Protein AF-A0A397C440-F1 (afdb_monomer)

Structure (mmCIF, N/CA/C/O backbone):
data_AF-A0A397C440-F1
#
_entry.id   AF-A0A397C440-F1
#
loop_
_atom_site.group_PDB
_atom_site.id
_atom_site.type_symbol
_atom_site.label_atom_id
_atom_site.label_alt_id
_atom_site.label_comp_id
_atom_site.label_asym_id
_atom_site.label_entity_id
_atom_site.label_seq_id
_atom_site.pdbx_PDB_ins_code
_atom_site.Cartn_x
_atom_site.Cartn_y
_atom_site.Cartn_z
_atom_site.occupancy
_atom_site.B_iso_or_equiv
_atom_site.auth_seq_id
_atom_site.auth_comp_id
_atom_site.auth_asym_id
_atom_site.auth_atom_id
_atom_site.pdbx_PDB_model_num
ATOM 1 N N . GLY A 1 1 ? 38.868 37.256 -51.624 1.00 35.97 1 GLY A N 1
ATOM 2 C CA . GLY A 1 1 ? 39.870 36.495 -50.854 1.00 35.97 1 GLY A CA 1
ATOM 3 C C . GLY A 1 1 ? 39.280 36.249 -49.490 1.00 35.97 1 GLY A C 1
ATOM 4 O O . GLY A 1 1 ? 38.778 37.201 -48.918 1.00 35.97 1 GLY A O 1
ATOM 5 N N . SER A 1 2 ? 39.042 34.985 -49.139 1.00 42.44 2 SER A N 1
ATOM 6 C CA . SER A 1 2 ? 39.911 34.197 -48.235 1.00 42.44 2 SER A CA 1
ATOM 7 C C . SER A 1 2 ? 39.707 34.629 -46.778 1.00 42.44 2 SER A C 1
ATOM 9 O O . SER A 1 2 ? 39.919 35.789 -46.474 1.00 42.44 2 SER A O 1
ATOM 11 N N . GLY A 1 3 ? 39.312 33.792 -45.825 1.00 40.91 3 GLY A N 1
ATOM 12 C CA . GLY A 1 3 ? 39.200 32.335 -45.776 1.00 40.91 3 GLY A CA 1
ATOM 13 C C . GLY A 1 3 ? 39.501 31.872 -44.339 1.00 40.91 3 GLY A C 1
ATOM 14 O O . GLY A 1 3 ? 40.259 32.544 -43.648 1.00 40.91 3 GLY A O 1
ATOM 15 N N . GLY A 1 4 ? 38.940 30.724 -43.937 1.00 40.34 4 GLY A N 1
ATOM 16 C CA . GLY A 1 4 ? 39.361 29.900 -42.786 1.00 40.34 4 GLY A CA 1
ATOM 17 C C . GLY A 1 4 ? 38.771 30.302 -41.424 1.00 40.34 4 GLY A C 1
ATOM 18 O O . GLY A 1 4 ? 38.804 31.467 -41.066 1.00 40.34 4 GLY A O 1
ATOM 19 N N . GLY A 1 5 ? 38.200 29.428 -40.589 1.00 41.69 5 GLY A N 1
ATOM 20 C CA . GLY A 1 5 ? 38.204 27.963 -40.550 1.00 41.69 5 GLY A CA 1
ATOM 21 C C . GLY A 1 5 ? 38.843 27.451 -39.246 1.00 41.69 5 GLY A C 1
ATOM 22 O O . GLY A 1 5 ? 39.974 27.817 -38.957 1.00 41.69 5 GLY A O 1
ATOM 23 N N . GLY A 1 6 ? 38.132 26.571 -38.523 1.00 39.47 6 GLY A N 1
ATOM 24 C CA . GLY A 1 6 ? 38.635 25.717 -37.424 1.00 39.47 6 GLY A CA 1
ATOM 25 C C . GLY A 1 6 ? 38.498 26.332 -36.020 1.00 39.47 6 GLY A C 1
ATOM 26 O O . GLY A 1 6 ? 38.823 27.492 -35.834 1.00 39.47 6 GLY A O 1
ATOM 27 N N . GLY A 1 7 ? 37.999 25.680 -34.966 1.00 43.41 7 GLY A N 1
ATOM 28 C CA . GLY A 1 7 ? 37.759 24.259 -34.698 1.00 43.41 7 GLY A CA 1
ATOM 29 C C . GLY A 1 7 ? 38.639 23.776 -33.530 1.00 43.41 7 GLY A C 1
ATOM 30 O O . GLY A 1 7 ? 39.852 23.879 -33.646 1.00 43.41 7 GLY A O 1
ATOM 31 N N . MET A 1 8 ? 38.010 23.194 -32.487 1.00 45.09 8 MET A N 1
ATOM 32 C CA . MET A 1 8 ? 38.576 22.280 -31.452 1.00 45.09 8 MET A CA 1
ATOM 33 C C . MET A 1 8 ? 39.489 22.926 -30.373 1.00 45.09 8 MET A C 1
ATOM 35 O O . MET A 1 8 ? 40.317 23.759 -30.699 1.00 45.09 8 MET A O 1
ATOM 39 N N . ALA A 1 9 ? 39.460 22.629 -29.063 1.00 54.78 9 ALA A N 1
ATOM 40 C CA . ALA A 1 9 ? 38.820 21.621 -28.201 1.00 54.78 9 ALA A CA 1
ATOM 41 C C . ALA A 1 9 ? 38.858 22.111 -26.721 1.00 54.78 9 ALA A C 1
ATOM 43 O O . ALA A 1 9 ? 39.713 22.939 -26.401 1.00 54.78 9 ALA A O 1
ATOM 44 N N . PRO A 1 10 ? 38.027 21.606 -25.784 1.00 49.94 10 PRO A N 1
ATOM 45 C CA . PRO A 1 10 ? 38.324 21.723 -24.358 1.00 49.94 10 PRO A CA 1
ATOM 46 C C . PRO A 1 10 ? 39.420 20.723 -23.966 1.00 49.94 10 PRO A C 1
ATOM 48 O O . PRO A 1 10 ? 39.335 19.525 -24.235 1.00 49.94 10 PRO A O 1
ATOM 51 N N . SER A 1 11 ? 40.468 21.249 -23.346 1.00 49.53 11 SER A N 1
ATOM 52 C CA . SER A 1 11 ? 41.655 20.541 -22.885 1.00 49.53 11 SER A CA 1
ATOM 53 C C . SER A 1 11 ? 41.312 19.370 -21.956 1.00 49.53 11 SER A C 1
ATOM 55 O O . SER A 1 11 ? 40.754 19.557 -20.877 1.00 49.53 11 SER A O 1
ATOM 57 N N . LEU A 1 12 ? 41.708 18.162 -22.360 1.00 49.88 12 LEU A N 1
ATOM 58 C CA . LEU A 1 12 ? 41.817 16.990 -21.494 1.00 49.88 12 LEU A CA 1
ATOM 59 C C . LEU A 1 12 ? 42.944 17.229 -20.478 1.00 49.88 12 LEU A C 1
ATOM 61 O O . LEU A 1 12 ? 44.120 17.103 -20.808 1.00 49.88 12 LEU A O 1
ATOM 65 N N . ALA A 1 13 ? 42.593 17.571 -19.240 1.00 49.09 13 ALA A N 1
ATOM 66 C CA . ALA A 1 13 ? 43.521 17.530 -18.114 1.00 49.09 13 ALA A CA 1
ATOM 67 C C . ALA A 1 13 ? 43.487 16.122 -17.501 1.00 49.09 13 ALA A C 1
ATOM 69 O O . ALA A 1 13 ? 42.721 15.846 -16.580 1.00 49.09 13 ALA A O 1
ATOM 70 N N . PHE A 1 14 ? 44.299 15.216 -18.048 1.00 44.16 14 PHE A N 1
ATOM 71 C CA . PHE A 1 14 ? 44.557 13.908 -17.455 1.00 44.16 14 PHE A CA 1
ATOM 72 C C . PHE A 1 14 ? 45.853 13.975 -16.637 1.00 44.16 14 PHE A C 1
ATOM 74 O O . PHE A 1 14 ? 46.927 14.187 -17.190 1.00 44.16 14 PHE A O 1
ATOM 81 N N . GLY A 1 15 ? 45.728 13.768 -15.325 1.00 47.34 15 GLY A N 1
ATOM 82 C CA . GLY A 1 15 ? 46.750 13.143 -14.485 1.00 47.34 15 GLY A CA 1
ATOM 83 C C . GLY A 1 15 ? 47.972 13.974 -14.079 1.00 47.34 15 GLY A C 1
ATOM 84 O O . GLY A 1 15 ? 48.976 14.027 -14.782 1.00 47.34 15 GLY A O 1
ATOM 85 N N . SER A 1 16 ? 47.979 14.438 -12.828 1.00 40.91 16 SER A N 1
ATOM 86 C CA . SER A 1 16 ? 49.165 14.266 -11.981 1.00 40.91 16 SER A CA 1
ATOM 87 C C . SER A 1 16 ? 48.773 14.030 -10.526 1.00 40.91 16 SER A C 1
ATOM 89 O O . SER A 1 16 ? 48.096 14.818 -9.876 1.00 40.91 16 SER A O 1
ATOM 91 N N . SER A 1 17 ? 49.201 12.852 -10.100 1.00 58.69 17 SER A N 1
ATOM 92 C CA . SER A 1 17 ? 49.120 12.170 -8.822 1.00 58.69 17 SER A CA 1
ATOM 93 C C . SER A 1 17 ? 49.640 12.948 -7.611 1.00 58.69 17 SER A C 1
ATOM 95 O O . SER A 1 17 ? 50.814 13.308 -7.552 1.00 58.69 17 SER A O 1
ATOM 97 N N . SER A 1 18 ? 48.812 12.993 -6.573 1.00 49.09 18 SER A N 1
ATOM 98 C CA . SER A 1 18 ? 49.188 12.728 -5.179 1.00 49.09 18 SER A CA 1
ATOM 99 C C . SER A 1 18 ? 47.930 12.149 -4.514 1.00 49.09 18 SER A C 1
ATOM 101 O O . SER A 1 18 ? 46.894 12.786 -4.417 1.00 49.09 18 SER A O 1
ATOM 103 N N . GLY A 1 19 ? 47.853 10.837 -4.317 1.00 43.47 19 GLY A N 1
ATOM 104 C CA . GLY A 1 19 ? 48.431 10.220 -3.131 1.00 43.47 19 GLY A CA 1
ATOM 105 C C . GLY A 1 19 ? 47.324 9.932 -2.114 1.00 43.47 19 GLY A C 1
ATOM 106 O O . GLY A 1 19 ? 47.229 10.611 -1.105 1.00 43.47 19 GLY A O 1
ATOM 107 N N . VAL A 1 20 ? 46.479 8.948 -2.443 1.00 50.91 20 VAL A N 1
ATOM 108 C CA . VAL A 1 20 ? 45.722 8.068 -1.530 1.00 50.91 20 VAL A CA 1
ATOM 109 C C . VAL A 1 20 ? 45.165 8.687 -0.237 1.00 50.91 20 VAL A C 1
ATOM 111 O O . VAL A 1 20 ? 45.738 8.532 0.837 1.00 50.91 20 VAL A O 1
ATOM 114 N N . ASN A 1 21 ? 43.955 9.252 -0.296 1.00 43.56 21 ASN A N 1
ATOM 115 C CA . ASN A 1 21 ? 43.110 9.283 0.899 1.00 43.56 21 ASN A CA 1
ATOM 116 C C . ASN A 1 21 ? 42.421 7.917 1.028 1.00 43.56 21 ASN A C 1
ATOM 118 O O . ASN A 1 21 ? 41.297 7.719 0.566 1.00 43.56 21 ASN A O 1
ATOM 122 N N . SER A 1 22 ? 43.146 6.945 1.583 1.00 55.38 22 SER A N 1
ATOM 123 C CA . SER A 1 22 ? 42.606 5.643 1.976 1.00 55.38 22 SER A CA 1
ATOM 124 C C . SER A 1 22 ? 41.695 5.828 3.184 1.00 55.38 22 SER A C 1
ATOM 126 O O . SER A 1 22 ? 42.055 5.490 4.308 1.00 55.38 22 SER A O 1
ATOM 128 N N . GLN A 1 23 ? 40.499 6.363 2.961 1.00 48.06 23 GLN A N 1
ATOM 129 C CA . GLN A 1 23 ? 39.429 6.242 3.935 1.00 48.06 23 GLN A CA 1
ATOM 130 C C . GLN A 1 23 ? 38.811 4.861 3.728 1.00 48.06 23 GLN A C 1
ATOM 132 O O . GLN A 1 23 ? 37.830 4.670 3.012 1.00 48.06 23 GLN A O 1
ATOM 137 N N . ALA A 1 24 ? 39.498 3.864 4.288 1.00 47.41 24 ALA A N 1
ATOM 138 C CA . ALA A 1 24 ? 38.954 2.539 4.471 1.00 47.41 24 ALA A CA 1
ATOM 139 C C . ALA A 1 24 ? 37.671 2.689 5.297 1.00 47.41 24 ALA A C 1
ATOM 141 O O . ALA A 1 24 ? 37.719 2.985 6.489 1.00 47.41 24 ALA A O 1
ATOM 142 N N . ASN A 1 25 ? 36.523 2.492 4.650 1.00 51.91 25 ASN A N 1
ATOM 143 C CA . ASN A 1 25 ? 35.288 2.117 5.325 1.00 51.91 25 ASN A CA 1
ATOM 144 C C . ASN A 1 25 ? 35.487 0.698 5.872 1.00 51.91 25 ASN A C 1
ATOM 146 O O . ASN A 1 25 ? 34.980 -0.281 5.323 1.00 51.91 25 ASN A O 1
ATOM 150 N N . SER A 1 26 ? 36.306 0.584 6.914 1.00 50.28 26 SER A N 1
ATOM 151 C CA . SER A 1 26 ? 36.379 -0.619 7.721 1.00 50.28 26 SER A CA 1
ATOM 152 C C . SER A 1 26 ? 35.079 -0.697 8.506 1.00 50.28 26 SER A C 1
ATOM 154 O O . SER A 1 26 ? 34.637 0.275 9.116 1.00 50.28 26 SER A O 1
ATOM 156 N N . ARG A 1 27 ? 34.435 -1.850 8.345 1.00 60.88 27 ARG A N 1
ATOM 157 C CA . ARG A 1 27 ? 33.157 -2.273 8.918 1.00 60.88 27 ARG A CA 1
ATOM 158 C C . ARG A 1 27 ? 33.037 -1.835 10.384 1.00 60.88 27 ARG A C 1
ATOM 160 O O . ARG A 1 27 ? 34.060 -1.812 11.063 1.00 60.88 27 ARG A O 1
ATOM 167 N N . PRO A 1 28 ? 31.829 -1.555 10.904 1.00 58.16 28 PRO A N 1
ATOM 168 C CA . PRO A 1 28 ? 31.672 -1.627 12.346 1.00 58.16 28 PRO A CA 1
ATOM 169 C C . PRO A 1 28 ? 32.094 -3.042 12.751 1.00 58.16 28 PRO A C 1
ATOM 171 O O . PRO A 1 28 ? 31.575 -4.013 12.192 1.00 58.16 28 PRO A O 1
ATOM 174 N N . ASP A 1 29 ? 33.083 -3.145 13.638 1.00 49.28 29 ASP A N 1
ATOM 175 C CA . ASP A 1 29 ? 33.352 -4.367 14.378 1.00 49.28 29 ASP A CA 1
ATOM 176 C C . ASP A 1 29 ? 32.048 -4.709 15.095 1.00 49.28 29 ASP A C 1
ATOM 178 O O . ASP A 1 29 ? 31.684 -4.136 16.119 1.00 49.28 29 ASP A O 1
ATOM 182 N N . SER A 1 30 ? 31.259 -5.572 14.464 1.00 48.59 30 SER A N 1
ATOM 183 C CA . SER A 1 30 ? 30.217 -6.312 15.136 1.00 48.59 30 SER A CA 1
ATOM 184 C C . SER A 1 30 ? 30.949 -7.267 16.063 1.00 48.59 30 SER A C 1
ATOM 186 O O . SER A 1 30 ? 31.232 -8.403 15.677 1.00 48.59 30 SER A O 1
ATOM 188 N N . ASP A 1 31 ? 31.284 -6.770 17.255 1.00 52.47 31 ASP A N 1
ATOM 189 C CA . ASP A 1 31 ? 31.328 -7.580 18.462 1.00 52.47 31 ASP A CA 1
ATOM 190 C C . ASP A 1 31 ? 29.965 -8.261 18.536 1.00 52.47 31 ASP A C 1
ATOM 192 O O . ASP A 1 31 ? 28.953 -7.706 18.968 1.00 52.47 31 ASP A O 1
ATOM 196 N N . ILE A 1 32 ? 29.918 -9.441 17.927 1.00 54.62 32 ILE A N 1
ATOM 197 C CA . ILE A 1 32 ? 28.819 -10.365 18.064 1.00 54.62 32 ILE A CA 1
ATOM 198 C C . ILE A 1 32 ? 29.023 -10.923 19.467 1.00 54.62 32 ILE A C 1
ATOM 200 O O . ILE A 1 32 ? 29.785 -11.859 19.694 1.00 54.62 32 ILE A O 1
ATOM 204 N N . ASP A 1 33 ? 28.440 -10.231 20.443 1.00 48.28 33 ASP A N 1
ATOM 205 C CA . ASP A 1 33 ? 28.191 -10.840 21.733 1.00 48.28 33 ASP A CA 1
ATOM 206 C C . ASP A 1 33 ? 27.391 -12.110 21.438 1.00 48.28 33 ASP A C 1
ATOM 208 O O . ASP A 1 33 ? 26.274 -12.075 20.911 1.00 48.28 33 ASP A O 1
ATOM 212 N N . ASP A 1 34 ? 28.045 -13.235 21.699 1.00 54.16 34 ASP A N 1
ATOM 213 C CA . ASP A 1 34 ? 27.531 -14.596 21.659 1.00 54.16 34 ASP A CA 1
ATOM 214 C C . ASP A 1 34 ? 26.495 -14.778 22.780 1.00 54.16 34 ASP A C 1
ATOM 216 O O . ASP A 1 34 ? 26.663 -15.543 23.721 1.00 54.16 34 ASP A O 1
ATOM 220 N N . GLU A 1 35 ? 25.414 -14.007 22.713 1.00 51.94 35 GLU A N 1
ATOM 221 C CA . GLU A 1 35 ? 24.231 -14.159 23.544 1.00 51.94 35 GLU A CA 1
ATOM 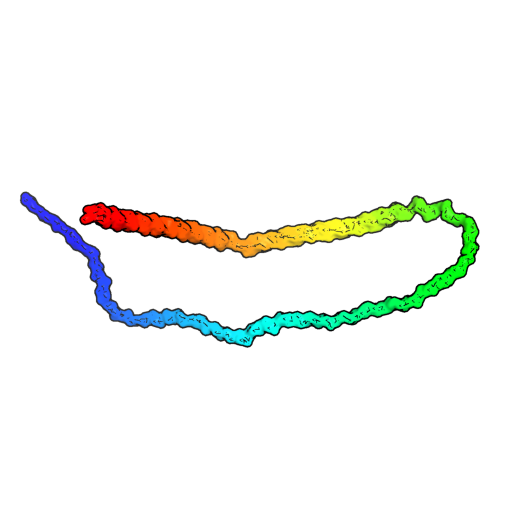222 C C . GLU A 1 35 ? 23.157 -14.766 22.654 1.00 51.94 35 GLU A C 1
ATOM 224 O O . GLU A 1 35 ? 22.274 -14.097 22.113 1.00 51.94 35 GLU A O 1
ATOM 229 N N . THR A 1 36 ? 23.237 -16.084 22.480 1.00 57.53 36 THR A N 1
ATOM 230 C CA . THR A 1 36 ? 22.072 -16.864 22.076 1.00 57.53 36 THR A CA 1
ATOM 231 C C . THR A 1 36 ? 20.907 -16.487 22.997 1.00 57.53 36 THR A C 1
ATOM 233 O O . THR A 1 36 ? 20.995 -16.756 24.198 1.00 57.53 36 THR A O 1
ATOM 236 N N . PRO A 1 37 ? 19.762 -15.967 22.516 1.00 46.38 37 PRO A N 1
ATOM 237 C CA . PRO A 1 37 ? 18.566 -15.981 23.330 1.00 46.38 37 PRO A CA 1
ATOM 238 C C . PRO A 1 37 ? 17.982 -17.398 23.256 1.00 46.38 37 PRO A C 1
ATOM 240 O O . PRO A 1 37 ? 16.881 -17.611 22.755 1.00 46.38 37 PRO A O 1
ATOM 243 N N . SER A 1 38 ? 18.705 -18.390 23.789 1.00 56.09 38 SER A N 1
ATOM 244 C CA . SER A 1 38 ? 18.089 -19.626 24.275 1.00 56.09 38 SER A CA 1
ATOM 245 C C . SER A 1 38 ? 17.337 -19.286 25.559 1.00 56.09 38 SER A C 1
ATOM 247 O O . SER A 1 38 ? 17.735 -19.612 26.673 1.00 56.09 38 SER A O 1
ATOM 249 N N . ARG A 1 39 ? 16.231 -18.567 25.393 1.00 49.88 39 ARG A N 1
ATOM 250 C CA . ARG A 1 39 ? 15.192 -18.405 26.402 1.00 49.88 39 ARG A CA 1
ATOM 251 C C . ARG A 1 39 ? 13.876 -18.844 25.785 1.00 49.88 39 ARG A C 1
ATOM 253 O O . ARG A 1 39 ? 12.977 -18.046 25.552 1.00 49.88 39 ARG A O 1
ATOM 260 N N . THR A 1 40 ? 13.750 -20.150 25.566 1.00 52.09 40 THR A N 1
ATOM 261 C CA . THR A 1 40 ? 12.472 -20.808 25.847 1.00 52.09 40 THR A CA 1
ATOM 262 C C . THR A 1 40 ? 12.101 -20.452 27.286 1.00 52.09 40 THR A C 1
ATOM 264 O O . THR A 1 40 ? 12.862 -20.804 28.193 1.00 52.09 40 THR A O 1
ATOM 267 N N . PRO A 1 41 ? 10.987 -19.748 27.545 1.00 43.56 41 PRO A N 1
ATOM 268 C CA . PRO A 1 41 ? 10.467 -19.688 28.893 1.00 43.56 41 PRO A CA 1
ATOM 269 C C . PRO A 1 41 ? 10.006 -21.108 29.215 1.00 43.56 41 PRO A C 1
ATOM 271 O O . PRO A 1 41 ? 9.057 -21.609 28.612 1.00 43.56 41 PRO A O 1
ATOM 274 N N . ALA A 1 42 ? 10.711 -21.774 30.126 1.00 49.28 42 ALA A N 1
ATOM 275 C CA . ALA A 1 42 ? 10.147 -22.904 30.837 1.00 49.28 42 ALA A CA 1
ATOM 276 C C . ALA A 1 42 ? 8.961 -22.351 31.632 1.00 49.28 42 ALA A C 1
ATOM 278 O O . ALA A 1 42 ? 9.138 -21.766 32.700 1.00 49.28 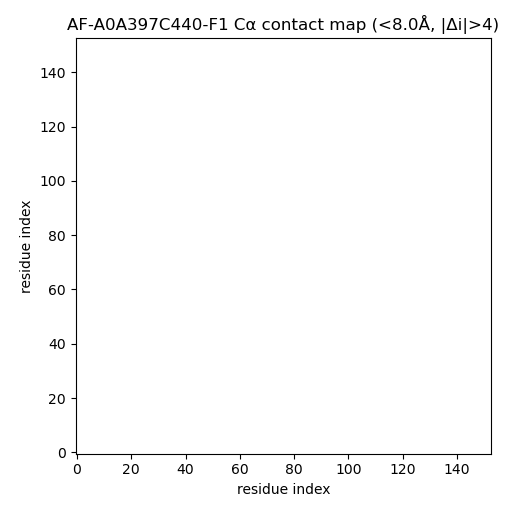42 ALA A O 1
ATOM 279 N N . ILE A 1 43 ? 7.761 -22.448 31.059 1.00 46.97 43 ILE A N 1
ATOM 280 C CA . ILE A 1 43 ? 6.545 -22.340 31.845 1.00 46.97 43 ILE A CA 1
ATOM 281 C C . ILE A 1 43 ? 6.550 -23.549 32.777 1.00 46.97 43 ILE A C 1
ATOM 283 O O . ILE A 1 43 ? 6.514 -24.700 32.356 1.00 46.97 43 ILE A O 1
ATOM 287 N N . SER A 1 44 ? 6.741 -23.263 34.054 1.00 44.62 44 SER A N 1
ATOM 288 C CA . SER A 1 44 ? 6.539 -24.190 35.150 1.00 44.62 44 SER A CA 1
ATOM 289 C C . SER A 1 44 ? 5.112 -24.736 35.080 1.00 44.62 44 SER A C 1
ATOM 291 O O . SER A 1 44 ? 4.158 -23.976 35.246 1.00 44.62 44 SER A O 1
ATOM 293 N N . GLU A 1 45 ? 4.973 -26.035 34.822 1.00 53.00 45 GLU A N 1
ATOM 294 C CA . GLU A 1 45 ? 3.771 -26.793 35.163 1.00 53.00 45 GLU A CA 1
ATOM 295 C C . GLU A 1 45 ? 3.743 -26.932 36.687 1.00 53.00 45 GLU A C 1
ATOM 297 O O . GLU A 1 45 ? 4.429 -27.775 37.259 1.00 53.00 45 GLU A O 1
ATOM 302 N N . ASP A 1 46 ? 2.989 -26.053 37.338 1.00 48.69 46 ASP A N 1
ATOM 303 C CA . ASP A 1 46 ? 2.562 -26.216 38.724 1.00 48.69 46 ASP A CA 1
ATOM 304 C C . ASP A 1 46 ? 1.032 -26.301 38.703 1.00 48.69 46 ASP A C 1
ATOM 306 O O . ASP A 1 46 ? 0.309 -25.330 38.922 1.00 48.69 46 ASP A O 1
ATOM 310 N N . GLU A 1 47 ? 0.541 -27.473 38.291 1.00 56.84 47 GLU A N 1
ATOM 311 C CA . GLU A 1 47 ? -0.855 -27.890 38.447 1.00 56.84 47 GLU A CA 1
ATOM 312 C C . GLU A 1 47 ? -1.077 -28.250 39.922 1.00 56.84 47 GLU A C 1
ATOM 314 O O . GLU A 1 47 ? -1.163 -29.420 40.306 1.00 56.84 47 GLU A O 1
ATOM 319 N N . ASP A 1 48 ? -1.126 -27.222 40.768 1.00 46.03 48 ASP A N 1
ATOM 320 C CA . ASP A 1 48 ? -1.581 -27.362 42.144 1.00 46.03 48 ASP A CA 1
ATOM 321 C C . ASP A 1 48 ? -3.116 -27.316 42.143 1.00 46.03 48 ASP A C 1
ATOM 323 O O . ASP A 1 48 ? -3.768 -26.293 41.901 1.00 46.03 48 ASP A O 1
ATOM 327 N N . ALA A 1 49 ? -3.688 -28.504 42.311 1.00 56.34 49 ALA A N 1
ATOM 328 C CA . ALA A 1 49 ? -5.108 -28.789 42.260 1.00 56.34 49 ALA A CA 1
ATOM 329 C C . ALA A 1 49 ? -5.933 -27.860 43.176 1.00 56.34 49 ALA A C 1
ATOM 331 O O . ALA A 1 49 ? -5.543 -27.600 44.318 1.00 56.34 49 ALA A O 1
ATOM 332 N N . PRO A 1 50 ? -7.145 -27.430 42.768 1.00 57.16 50 PRO A N 1
ATOM 333 C CA . PRO A 1 50 ? -8.026 -26.721 43.684 1.00 57.16 50 PRO A CA 1
ATOM 334 C C . PRO A 1 50 ? -8.419 -27.646 44.851 1.00 57.16 50 PRO A C 1
ATOM 336 O O . PRO A 1 50 ? -8.868 -28.779 44.627 1.00 57.16 50 PRO A O 1
ATOM 339 N N . PRO A 1 51 ? -8.299 -27.198 46.115 1.00 53.03 51 PRO A N 1
ATOM 340 C CA . PRO A 1 51 ? -8.671 -28.019 47.245 1.00 53.03 51 PRO A CA 1
ATOM 341 C C . PRO A 1 51 ? -10.195 -28.071 47.390 1.00 53.03 51 PRO A C 1
ATOM 343 O O . PRO A 1 51 ? -10.911 -27.097 47.175 1.00 53.03 51 PRO A O 1
ATOM 346 N N . SER A 1 52 ? -10.652 -29.201 47.931 1.00 48.62 52 SER A N 1
ATOM 347 C CA . SER A 1 52 ? -11.910 -29.354 48.670 1.00 48.62 52 SER A CA 1
ATOM 348 C C . SER A 1 52 ? -13.185 -29.626 47.862 1.00 48.62 52 SER A C 1
ATOM 350 O O . SER A 1 52 ? -14.016 -28.754 47.631 1.00 48.62 52 SER A O 1
ATOM 352 N N . THR A 1 53 ? -13.463 -30.916 47.655 1.00 47.84 53 THR A N 1
ATOM 353 C CA . THR A 1 53 ? -14.843 -31.427 47.681 1.00 47.84 53 THR A CA 1
ATOM 354 C C . THR A 1 53 ? -15.059 -32.278 48.936 1.00 47.84 53 THR A C 1
ATOM 356 O O . THR A 1 53 ? -15.150 -33.505 48.908 1.00 47.84 53 THR A O 1
ATOM 359 N N . LYS A 1 54 ? -15.156 -31.621 50.101 1.00 52.16 54 LYS A N 1
ATOM 360 C CA . LYS A 1 54 ? -15.760 -32.257 51.280 1.00 52.16 54 LYS A CA 1
ATOM 361 C C . LYS A 1 54 ? -17.241 -32.514 50.986 1.00 52.16 54 LYS A C 1
ATOM 363 O O . LYS A 1 54 ? -18.039 -31.584 50.918 1.00 52.16 54 LYS A O 1
ATOM 368 N N . LYS A 1 55 ? -17.595 -33.794 50.835 1.00 56.75 55 LYS A N 1
ATOM 369 C CA . LYS A 1 55 ? -18.971 -34.304 50.902 1.00 56.75 55 LYS A CA 1
ATOM 370 C C . LYS A 1 55 ? -19.656 -33.771 52.162 1.00 56.75 55 LYS A C 1
ATOM 372 O O . LYS A 1 55 ? -19.305 -34.169 53.269 1.00 56.75 55 LYS A O 1
ATOM 377 N N . LEU A 1 56 ? -20.675 -32.940 51.988 1.00 49.44 56 LEU A N 1
ATOM 378 C CA . LEU A 1 56 ? -21.681 -32.676 53.009 1.00 49.44 56 LEU A CA 1
ATOM 379 C C . LEU A 1 56 ? -23.034 -33.039 52.410 1.00 49.44 56 LEU A C 1
ATOM 381 O O . LEU A 1 56 ? -23.613 -32.290 51.633 1.00 49.44 56 LEU A O 1
ATOM 385 N N . SER A 1 57 ? -23.514 -34.233 52.738 1.00 63.28 57 SER A N 1
ATOM 386 C CA . SER A 1 57 ? -24.890 -34.653 52.485 1.00 63.28 57 SER A CA 1
ATOM 387 C C . SER A 1 57 ? -25.809 -34.033 53.543 1.00 63.28 57 SER A C 1
ATOM 389 O O . SER A 1 57 ? -25.635 -34.347 54.723 1.00 63.28 57 SER A O 1
ATOM 391 N N . PRO A 1 58 ? -26.810 -33.209 53.182 1.00 51.16 58 PRO A N 1
ATOM 392 C CA . PRO A 1 58 ? -27.839 -32.796 54.121 1.00 51.16 58 PRO A CA 1
ATOM 393 C C . PRO A 1 58 ? -28.965 -33.837 54.113 1.00 51.16 58 PRO A C 1
ATOM 395 O O . PRO A 1 58 ? -29.783 -33.885 53.194 1.00 51.16 58 PRO A O 1
ATOM 398 N N . THR A 1 59 ? -29.034 -34.660 55.158 1.00 51.50 59 THR A N 1
ATOM 399 C CA . THR A 1 59 ? -30.240 -35.428 55.487 1.00 51.50 59 THR A CA 1
ATOM 400 C C . THR A 1 59 ? -31.317 -34.441 55.930 1.00 51.50 59 THR A C 1
ATOM 402 O O . THR A 1 59 ? -31.255 -33.914 57.038 1.00 51.50 59 THR A O 1
ATOM 405 N N . LYS A 1 60 ? -32.301 -34.156 55.073 1.00 60.50 60 LYS A N 1
ATOM 406 C CA . LYS A 1 60 ? -33.486 -33.376 55.455 1.00 60.50 60 LYS A CA 1
ATOM 407 C C . LYS A 1 60 ? -34.619 -34.326 55.836 1.00 60.50 60 LYS A C 1
ATOM 409 O O . LYS A 1 60 ? -35.233 -34.951 54.978 1.00 60.50 60 LYS A O 1
ATOM 414 N N . THR A 1 61 ? -34.901 -34.417 57.133 1.00 57.00 61 THR A N 1
ATOM 415 C CA . THR A 1 61 ? -36.182 -34.904 57.657 1.00 57.00 61 THR A CA 1
ATOM 416 C C . THR A 1 61 ? -37.305 -33.973 57.199 1.00 57.00 61 THR A C 1
ATOM 418 O O . THR A 1 61 ? -37.226 -32.757 57.372 1.00 57.00 61 THR A O 1
ATOM 421 N N . LEU A 1 62 ? -38.342 -34.553 56.594 1.00 53.06 62 LEU A N 1
ATOM 422 C CA . LEU A 1 62 ? -39.520 -33.864 56.075 1.00 53.06 62 LEU A CA 1
ATOM 423 C C . LEU A 1 62 ? -40.450 -33.451 57.231 1.00 53.06 62 LEU A C 1
ATOM 425 O O . LEU A 1 62 ? -41.272 -34.245 57.685 1.00 53.06 62 LEU A O 1
ATOM 429 N N . THR A 1 63 ? -40.349 -32.205 57.690 1.00 54.50 63 THR A N 1
ATOM 430 C CA . THR A 1 63 ? -41.377 -31.593 58.545 1.00 54.50 63 THR A CA 1
ATOM 431 C C . THR A 1 63 ? -42.428 -30.949 57.645 1.00 54.50 63 THR A C 1
ATOM 433 O O . THR A 1 63 ? -42.129 -30.019 56.899 1.00 54.50 63 THR A O 1
ATOM 436 N N . LYS A 1 64 ? -43.665 -31.461 57.696 1.00 55.00 64 LYS A N 1
ATOM 437 C CA . LYS A 1 64 ? -44.843 -30.841 57.070 1.00 55.00 64 LYS A CA 1
ATOM 438 C C . LYS A 1 64 ? -44.997 -29.410 57.595 1.00 55.00 64 LYS A C 1
ATOM 440 O O . LYS A 1 64 ? -45.284 -29.236 58.776 1.00 55.00 64 LYS A O 1
ATOM 445 N N . VAL A 1 65 ? -44.856 -28.416 56.718 1.00 45.28 65 VAL A N 1
ATOM 446 C CA . VAL A 1 65 ? -45.335 -27.053 56.972 1.00 45.28 65 VAL A CA 1
ATOM 447 C C . VAL A 1 65 ? -46.612 -26.850 56.172 1.00 45.28 65 VAL A C 1
ATOM 449 O O . VAL A 1 65 ? -46.668 -27.036 54.958 1.00 45.28 65 VAL A O 1
ATOM 452 N N . THR A 1 66 ? -47.652 -26.571 56.939 1.00 41.09 66 THR A N 1
ATOM 453 C CA . THR A 1 66 ? -49.034 -26.312 56.574 1.00 41.09 66 THR A CA 1
ATOM 454 C C . THR A 1 66 ? -49.169 -25.039 55.73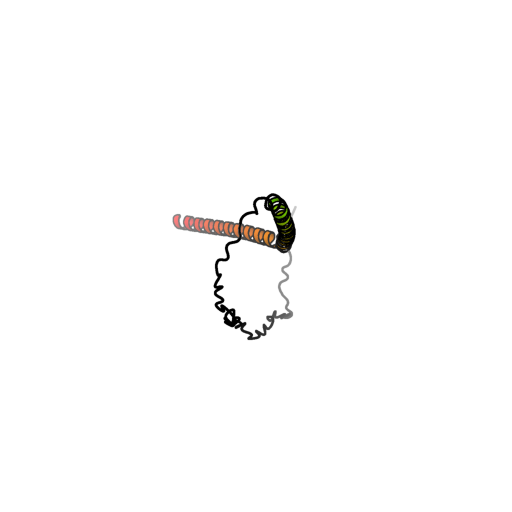5 1.00 41.09 66 THR A C 1
ATOM 456 O O . THR A 1 66 ? -48.308 -24.164 55.755 1.00 41.09 66 THR A O 1
ATOM 459 N N . ALA A 1 67 ? -50.280 -24.973 55.005 1.00 51.09 67 ALA A N 1
ATOM 460 C CA . ALA A 1 67 ? -50.712 -23.909 54.111 1.00 51.09 67 ALA A CA 1
ATOM 461 C C . ALA A 1 67 ? -50.456 -22.472 54.604 1.00 51.09 67 ALA A C 1
ATOM 463 O O . ALA A 1 67 ? -50.822 -22.136 55.727 1.00 51.09 67 ALA A O 1
ATOM 464 N N . ALA A 1 68 ? -49.918 -21.654 53.691 1.00 49.59 68 ALA A N 1
ATOM 465 C CA . ALA A 1 68 ? -50.240 -20.246 53.407 1.00 49.59 68 ALA A CA 1
ATOM 466 C C . ALA A 1 68 ? -48.972 -19.507 52.947 1.00 49.59 68 ALA A C 1
ATOM 468 O O . ALA A 1 68 ? -48.240 -18.956 53.760 1.00 49.59 68 ALA A O 1
ATOM 469 N N . ALA A 1 69 ? -48.701 -19.498 51.641 1.00 49.66 69 ALA A N 1
ATOM 470 C CA . ALA A 1 69 ? -47.746 -18.568 51.034 1.00 49.66 69 ALA A CA 1
ATOM 471 C C . ALA A 1 69 ? -48.001 -18.472 49.523 1.00 49.66 69 ALA A C 1
ATOM 473 O O . ALA A 1 69 ? -47.194 -18.897 48.701 1.00 49.66 69 ALA A O 1
ATOM 474 N N . SER A 1 70 ? -49.154 -17.926 49.152 1.00 51.12 70 SER A N 1
ATOM 475 C CA . SER A 1 70 ? -49.391 -17.434 47.795 1.00 51.12 70 SER A CA 1
ATOM 476 C C . SER A 1 70 ? -49.765 -15.970 47.918 1.00 51.12 70 SER A C 1
ATOM 478 O O . SER A 1 70 ? -50.948 -15.684 48.020 1.00 51.12 70 SER A O 1
ATOM 480 N N . THR A 1 71 ? -48.756 -15.094 47.997 1.00 53.28 71 THR A N 1
ATOM 481 C CA . THR A 1 71 ? -48.875 -13.638 47.731 1.00 53.28 71 THR A CA 1
ATOM 482 C C . THR A 1 71 ? -47.552 -12.856 47.790 1.00 53.28 71 THR A C 1
ATOM 484 O O . THR A 1 71 ? -47.551 -11.689 47.436 1.00 53.28 71 THR A O 1
ATOM 487 N N . ALA A 1 72 ? -46.405 -13.440 48.157 1.00 53.00 72 ALA A N 1
ATOM 488 C CA . ALA A 1 72 ? -45.137 -12.688 48.248 1.00 53.00 72 ALA A CA 1
ATOM 489 C C . ALA A 1 72 ? -44.246 -12.750 46.984 1.00 53.00 72 ALA A C 1
ATOM 491 O O . ALA A 1 72 ? -43.030 -12.655 47.097 1.00 53.00 72 ALA A O 1
ATOM 492 N N . ARG A 1 73 ? -44.814 -12.991 45.794 1.00 52.12 73 ARG A N 1
ATOM 493 C CA . ARG A 1 73 ? -44.037 -13.148 44.543 1.00 52.12 73 ARG A CA 1
ATOM 494 C C . ARG A 1 73 ? -44.270 -12.064 43.489 1.00 52.12 73 ARG A C 1
ATOM 496 O O . ARG A 1 73 ? -43.610 -12.108 42.467 1.00 52.12 73 ARG A O 1
ATOM 503 N N . ASP A 1 74 ? -45.156 -11.110 43.745 1.00 59.41 74 ASP A N 1
ATOM 504 C CA . ASP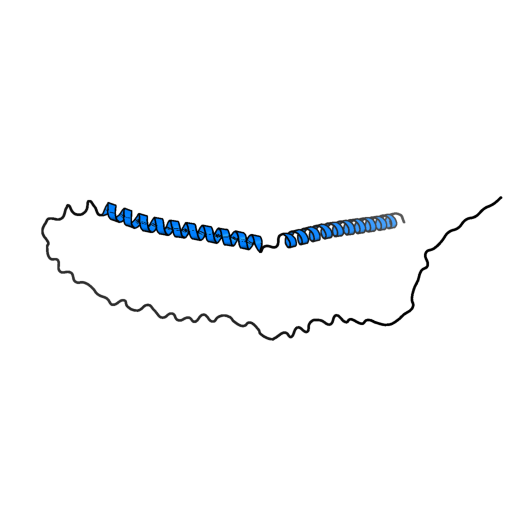 A 1 74 ? -45.638 -10.127 42.758 1.00 59.41 74 ASP A CA 1
ATOM 505 C C . ASP A 1 74 ? -44.814 -8.820 42.725 1.00 59.41 74 ASP A C 1
ATOM 507 O O . ASP A 1 74 ? -45.332 -7.765 42.398 1.00 59.41 74 ASP A O 1
ATOM 511 N N . GLY A 1 75 ? -43.549 -8.861 43.153 1.00 57.69 75 GLY A N 1
ATOM 512 C CA . GLY A 1 75 ? -42.684 -7.671 43.209 1.00 57.69 75 GLY A CA 1
ATOM 513 C C . GLY A 1 75 ? -41.188 -7.976 43.228 1.00 57.69 75 GLY A C 1
ATOM 514 O O . GLY A 1 75 ? -40.404 -7.118 43.594 1.00 57.69 75 GLY A O 1
ATOM 515 N N . LEU A 1 76 ? -40.794 -9.213 42.899 1.00 57.31 76 LEU A N 1
ATOM 516 C CA . LEU A 1 76 ? -39.383 -9.597 42.748 1.00 57.31 76 LEU A CA 1
ATOM 517 C C . LEU A 1 76 ? -38.919 -9.532 41.289 1.00 57.31 76 LEU A C 1
ATOM 519 O O . LEU A 1 76 ? -37.717 -9.575 41.047 1.00 57.31 76 LEU A O 1
ATOM 523 N N . ASP A 1 77 ? -39.858 -9.471 40.342 1.00 61.44 77 ASP A N 1
ATOM 524 C CA . ASP A 1 77 ? -39.552 -9.374 38.914 1.00 61.44 77 ASP A CA 1
ATOM 525 C C . ASP A 1 77 ? -39.002 -7.968 38.586 1.00 61.44 77 ASP A C 1
ATOM 527 O O . ASP A 1 77 ? -38.002 -7.861 37.882 1.00 61.44 77 ASP A O 1
ATOM 531 N N . ASP A 1 78 ? -39.553 -6.918 39.211 1.00 66.00 78 ASP A N 1
ATOM 532 C CA . ASP A 1 78 ? -39.113 -5.523 39.042 1.00 66.00 78 ASP A CA 1
ATOM 533 C C . ASP A 1 78 ? -37.684 -5.274 39.585 1.00 66.00 78 ASP A C 1
ATOM 535 O O . ASP A 1 78 ? -36.865 -4.635 38.927 1.00 66.00 78 ASP A O 1
ATOM 539 N N . ASP A 1 79 ? -37.333 -5.841 40.749 1.00 70.12 79 ASP A N 1
ATOM 540 C CA . ASP A 1 79 ? -35.985 -5.715 41.339 1.00 70.12 79 ASP A CA 1
ATOM 541 C C . ASP A 1 79 ? -34.912 -6.490 40.540 1.00 70.12 79 ASP A C 1
ATOM 543 O O . ASP A 1 79 ? -33.716 -6.190 40.618 1.00 70.12 79 ASP A O 1
ATOM 547 N N . LEU A 1 80 ? -35.321 -7.528 39.796 1.00 75.19 80 LEU A N 1
ATOM 548 C CA . LEU A 1 80 ? -34.430 -8.319 38.945 1.00 75.19 80 LEU A CA 1
ATOM 549 C C . LEU A 1 80 ? -34.065 -7.552 37.668 1.00 75.19 80 LEU A C 1
ATOM 551 O O . LEU A 1 80 ? -32.913 -7.606 37.231 1.00 75.19 80 LEU A O 1
ATOM 555 N N . ASP A 1 81 ? -35.035 -6.833 37.102 1.00 78.38 81 ASP A N 1
ATOM 556 C CA . ASP A 1 81 ? -34.861 -5.994 35.917 1.00 78.38 81 ASP A CA 1
ATOM 557 C C . ASP A 1 81 ? -33.929 -4.808 36.204 1.00 78.38 81 ASP A C 1
ATOM 559 O O . ASP A 1 81 ? -33.038 -4.521 35.403 1.00 78.38 81 ASP A O 1
ATOM 563 N N . ASP A 1 82 ? -34.055 -4.172 37.372 1.00 78.88 82 ASP A N 1
ATOM 564 C CA . ASP A 1 82 ? -33.148 -3.101 37.805 1.00 78.88 82 ASP A CA 1
ATOM 565 C C . ASP A 1 82 ? -31.706 -3.608 37.968 1.00 78.88 82 ASP A C 1
ATOM 567 O O . ASP A 1 82 ? -30.758 -2.994 37.473 1.00 78.88 82 ASP A O 1
ATOM 571 N N . MET A 1 83 ? -31.532 -4.786 38.576 1.00 77.62 83 MET A N 1
ATOM 572 C CA . MET A 1 83 ? -30.209 -5.386 38.765 1.00 77.62 83 MET A CA 1
ATOM 573 C C . MET A 1 83 ? -29.569 -5.812 37.426 1.00 77.62 83 MET A C 1
ATOM 575 O O . MET A 1 83 ? -28.361 -5.663 37.243 1.00 77.62 83 MET A O 1
ATOM 579 N N . MET A 1 84 ? -30.365 -6.289 36.459 1.00 81.00 84 MET A N 1
ATOM 580 C CA . MET A 1 84 ? -29.890 -6.587 35.099 1.00 81.00 84 MET A CA 1
ATOM 581 C C . MET A 1 84 ? -29.573 -5.324 34.286 1.00 81.00 84 MET A C 1
ATOM 583 O O . MET A 1 84 ? -28.640 -5.344 33.479 1.00 81.00 84 MET A O 1
ATOM 587 N N . ASN A 1 85 ? -30.322 -4.236 34.482 1.00 80.38 85 ASN A N 1
ATOM 588 C CA . ASN A 1 85 ? -30.077 -2.958 33.813 1.00 80.38 85 ASN A CA 1
ATOM 589 C C . ASN A 1 85 ? -28.750 -2.329 34.255 1.00 80.38 85 ASN A C 1
ATOM 591 O O . ASN A 1 85 ? -27.981 -1.896 33.396 1.00 80.38 85 ASN A O 1
ATOM 595 N N . ASP A 1 86 ? -28.430 -2.353 35.551 1.00 81.75 86 ASP A N 1
ATOM 596 C CA . ASP A 1 86 ? -27.152 -1.846 36.072 1.00 81.75 86 ASP A CA 1
ATOM 597 C C . ASP A 1 86 ? -25.947 -2.608 35.482 1.00 81.75 86 ASP A C 1
ATOM 599 O O . ASP A 1 86 ? -24.974 -2.004 35.011 1.00 81.75 86 ASP A O 1
ATOM 603 N N . ASP A 1 87 ? -26.030 -3.943 35.430 1.00 85.75 87 ASP A N 1
ATOM 604 C CA . ASP A 1 87 ? -24.998 -4.792 34.826 1.00 85.75 87 ASP A CA 1
ATOM 605 C C . ASP A 1 87 ? -24.846 -4.521 33.318 1.00 85.75 87 ASP A C 1
ATOM 607 O O . ASP A 1 87 ? -23.725 -4.443 32.795 1.00 85.75 87 ASP A O 1
ATOM 611 N N . MET A 1 88 ? -25.963 -4.350 32.604 1.00 87.62 88 MET A N 1
ATOM 612 C CA . MET A 1 88 ? -25.984 -4.006 31.179 1.00 87.62 88 MET A CA 1
ATOM 613 C C . MET A 1 88 ? -25.376 -2.627 30.910 1.00 87.62 88 MET A C 1
ATOM 615 O O . MET A 1 88 ? -24.597 -2.475 29.961 1.00 87.62 88 MET A O 1
ATOM 619 N N . ASP A 1 89 ? -25.669 -1.633 31.741 1.00 91.12 89 ASP A N 1
ATOM 620 C CA . ASP A 1 89 ? -25.113 -0.287 31.626 1.00 91.12 89 ASP A CA 1
ATOM 621 C C . ASP A 1 89 ? -23.600 -0.287 31.855 1.00 91.12 89 ASP A C 1
ATOM 623 O O . ASP A 1 89 ? -22.844 0.339 31.102 1.00 91.12 89 ASP A O 1
ATOM 627 N N . ASP A 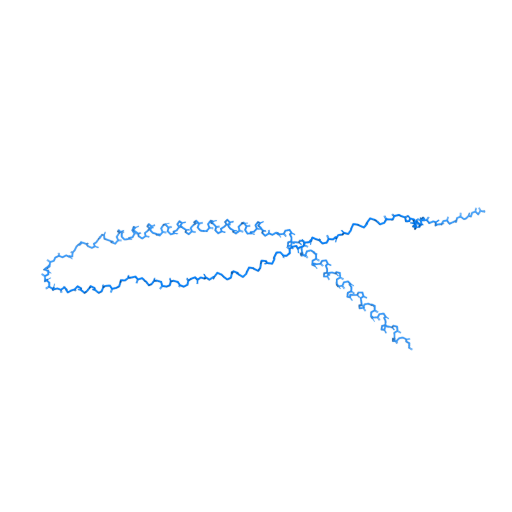1 90 ? -23.118 -1.043 32.838 1.00 9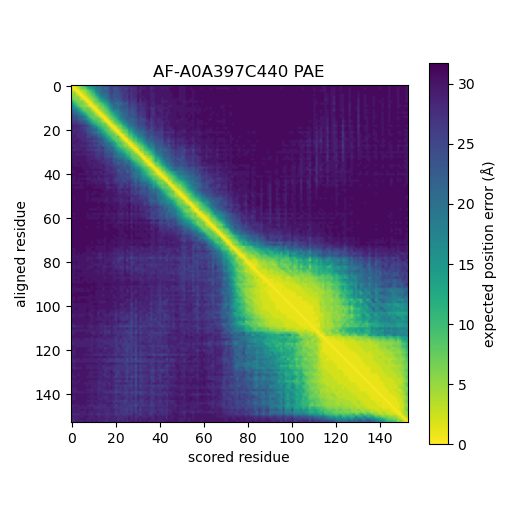2.38 90 ASP A N 1
ATOM 628 C CA . ASP A 1 90 ? -21.690 -1.182 33.103 1.00 92.38 90 ASP A CA 1
ATOM 629 C C . ASP A 1 90 ? -20.953 -1.945 32.001 1.00 92.38 90 ASP A C 1
ATOM 631 O O . ASP A 1 90 ? -19.843 -1.559 31.610 1.00 92.38 90 ASP A O 1
ATOM 635 N N . GLN A 1 91 ? -21.560 -2.991 31.434 1.00 93.38 91 GLN A N 1
ATOM 636 C CA . GLN A 1 91 ? -21.018 -3.636 30.237 1.00 93.38 91 GLN A CA 1
ATOM 637 C C . GLN A 1 91 ? -21.001 -2.685 29.040 1.00 93.38 91 GLN A C 1
ATOM 639 O O . GLN A 1 91 ? -20.004 -2.624 28.316 1.00 93.38 91 GLN A O 1
ATOM 644 N N . THR A 1 92 ? -22.048 -1.885 28.860 1.00 94.12 92 THR A N 1
ATOM 645 C CA . THR A 1 92 ? -22.138 -0.903 27.775 1.00 94.12 92 THR A CA 1
ATOM 646 C C . THR A 1 92 ? -21.049 0.164 27.898 1.00 94.12 92 THR A C 1
ATOM 648 O O . THR A 1 92 ? -20.390 0.490 26.904 1.00 94.12 92 THR A O 1
ATOM 651 N N . LYS A 1 93 ? -20.771 0.653 29.114 1.00 95.12 93 LYS A N 1
ATOM 652 C CA . LYS A 1 93 ? -19.644 1.562 29.389 1.00 95.12 93 LYS A CA 1
ATOM 653 C C . LYS A 1 93 ? -18.304 0.912 29.048 1.00 95.12 93 LYS A C 1
ATOM 655 O O . LYS A 1 93 ? -17.532 1.490 28.285 1.00 95.12 93 LYS A O 1
ATOM 660 N N . LYS A 1 94 ? -18.057 -0.317 29.518 1.00 95.94 94 LYS A N 1
ATOM 661 C CA . LYS A 1 94 ? -16.823 -1.073 29.219 1.00 95.94 94 LYS A CA 1
ATOM 662 C C . LYS A 1 94 ? -16.617 -1.263 27.715 1.00 95.94 94 LYS A C 1
ATOM 664 O O . LYS A 1 94 ? -15.515 -1.057 27.210 1.00 95.94 94 LYS A O 1
ATOM 669 N N . VAL A 1 95 ? -17.676 -1.606 26.979 1.00 97.19 95 VAL A N 1
ATOM 670 C CA . VAL A 1 95 ? -17.634 -1.742 25.514 1.00 97.19 95 VAL A CA 1
ATOM 671 C C . VAL A 1 95 ? -17.337 -0.399 24.843 1.00 97.19 95 VAL A C 1
ATOM 673 O O . VAL A 1 95 ? -16.550 -0.349 23.896 1.00 97.19 95 VAL A O 1
ATOM 676 N N . SER A 1 96 ? -17.940 0.692 25.318 1.00 97.38 96 SER A N 1
ATOM 677 C CA . SER A 1 96 ? -17.684 2.043 24.808 1.00 97.38 96 SER A CA 1
ATOM 678 C C . SER A 1 96 ? -16.225 2.458 25.000 1.00 97.38 96 SER A C 1
ATOM 680 O O . SER A 1 96 ? -15.587 2.937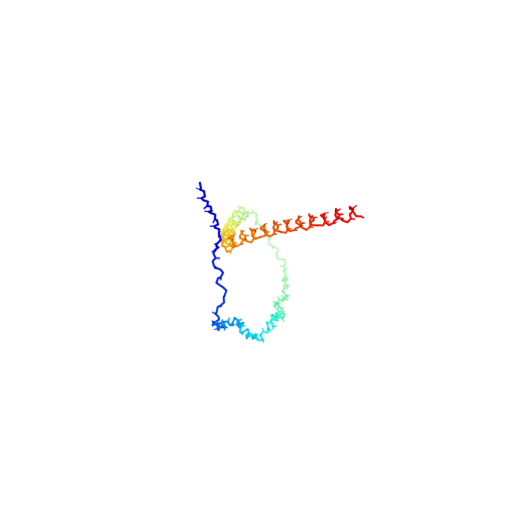 24.059 1.00 97.38 96 SER A O 1
ATOM 682 N N . ASP A 1 97 ? -15.660 2.221 26.181 1.00 97.69 97 ASP A N 1
ATOM 683 C CA . ASP A 1 97 ? -14.271 2.569 26.474 1.00 97.69 97 ASP A CA 1
ATOM 684 C C . ASP A 1 97 ? -13.288 1.707 25.679 1.00 97.69 97 ASP A C 1
ATOM 686 O O . ASP A 1 97 ? -12.373 2.246 25.052 1.00 97.69 97 ASP A O 1
ATOM 690 N N . LEU A 1 98 ? -13.551 0.403 25.554 1.00 98.12 98 LEU A N 1
ATOM 691 C CA . LEU A 1 98 ? -12.755 -0.472 24.696 1.00 98.12 98 LEU A CA 1
ATOM 692 C C . LEU A 1 98 ? -12.780 -0.011 23.230 1.00 98.12 98 LEU A C 1
ATOM 694 O O . LEU A 1 98 ? -11.746 0.004 22.563 1.00 98.12 98 LEU A O 1
ATOM 698 N N . ARG A 1 99 ? -13.936 0.430 22.718 1.00 98.00 99 ARG A N 1
ATOM 699 C CA . ARG A 1 99 ? -14.037 1.002 21.363 1.00 98.00 99 ARG A CA 1
ATOM 700 C C . ARG A 1 99 ? -13.196 2.270 21.208 1.00 98.00 99 ARG A C 1
ATOM 702 O O . ARG A 1 99 ? -12.562 2.449 20.163 1.00 98.00 99 ARG A O 1
ATOM 709 N N . LYS A 1 100 ? -13.162 3.143 22.221 1.00 98.19 100 LYS A N 1
ATOM 710 C CA . LYS A 1 100 ? -12.300 4.339 22.208 1.00 98.19 100 LYS A CA 1
ATOM 711 C C . LYS A 1 100 ? -10.827 3.948 22.181 1.00 98.19 100 LYS A C 1
ATOM 713 O O . LYS A 1 100 ? -10.066 4.533 21.413 1.00 98.19 100 LYS A O 1
ATOM 718 N N . ASP A 1 101 ? -10.426 2.956 22.966 1.00 98.06 101 ASP A N 1
ATOM 719 C CA . ASP A 1 101 ? -9.032 2.520 23.028 1.00 98.06 101 ASP A CA 1
ATOM 720 C C . ASP A 1 101 ? -8.584 1.816 21.744 1.00 98.06 101 ASP A C 1
ATOM 722 O O . ASP A 1 101 ? -7.509 2.125 21.229 1.00 98.06 101 ASP A O 1
ATOM 726 N N . ILE A 1 102 ? -9.443 0.988 21.140 1.00 97.81 102 ILE A N 1
ATOM 727 C CA . ILE A 1 102 ? -9.221 0.434 19.795 1.00 97.81 102 ILE A CA 1
ATOM 728 C C . ILE A 1 102 ? -9.041 1.564 18.774 1.00 97.81 102 ILE A C 1
ATOM 730 O O . ILE A 1 102 ? -8.124 1.514 17.955 1.00 97.81 102 ILE A O 1
ATOM 734 N N . SER A 1 103 ? -9.869 2.610 18.839 1.00 97.25 103 SER A N 1
ATOM 735 C CA . SER A 1 103 ? -9.777 3.748 17.913 1.00 97.25 103 SER A CA 1
ATOM 736 C C . SER A 1 103 ? -8.449 4.501 18.057 1.00 97.25 103 SER A C 1
ATOM 738 O O . SER A 1 103 ? -7.805 4.812 17.054 1.00 97.25 103 SER A O 1
ATOM 740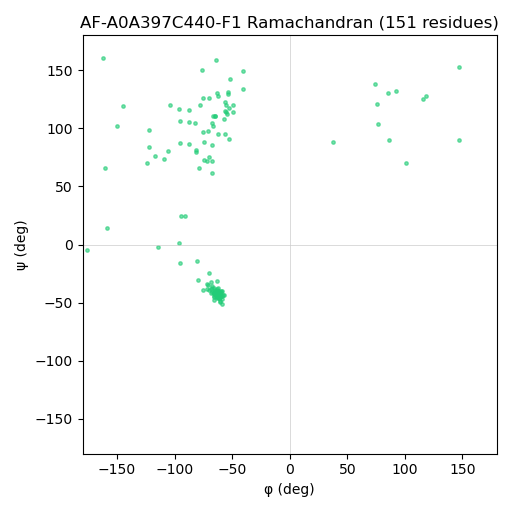 N N . LYS A 1 104 ? -7.990 4.743 19.293 1.00 97.38 104 LYS A N 1
ATOM 741 C CA . LYS A 1 104 ? -6.670 5.347 19.558 1.00 97.38 104 LYS A CA 1
ATOM 742 C C . LYS A 1 104 ? -5.537 4.460 19.043 1.00 97.38 104 LYS A C 1
ATOM 744 O O . LYS A 1 104 ? -4.601 4.954 18.422 1.00 97.38 104 LYS A O 1
ATOM 749 N N . MET A 1 105 ? -5.626 3.152 19.275 1.00 96.44 105 MET A N 1
ATOM 750 C CA . MET A 1 105 ? -4.620 2.196 18.820 1.00 96.44 105 MET A CA 1
ATOM 751 C C . MET A 1 105 ? -4.542 2.150 17.291 1.00 96.44 105 MET A C 1
ATOM 753 O O . MET A 1 105 ? -3.447 2.205 16.740 1.00 96.44 105 MET A O 1
ATOM 757 N N . ALA A 1 106 ? -5.681 2.130 16.596 1.00 94.69 106 ALA A N 1
ATOM 758 C CA . ALA A 1 106 ? -5.737 2.169 15.137 1.00 94.69 106 ALA A CA 1
ATOM 759 C C . ALA A 1 106 ? -5.111 3.454 14.569 1.00 94.69 106 ALA A C 1
ATOM 761 O O . ALA A 1 106 ? -4.350 3.398 13.599 1.00 94.69 106 ALA A O 1
ATOM 762 N N . ALA A 1 107 ? -5.374 4.604 15.200 1.00 90.62 107 ALA A N 1
ATOM 763 C CA . ALA A 1 107 ? -4.744 5.869 14.834 1.00 90.62 107 ALA A CA 1
ATOM 764 C C . ALA A 1 107 ? -3.221 5.827 15.039 1.00 90.62 107 ALA A C 1
ATOM 766 O O . ALA A 1 107 ? -2.473 6.206 14.139 1.00 90.62 107 ALA A O 1
ATOM 767 N N . ASN A 1 108 ? -2.751 5.290 16.170 1.00 90.56 108 ASN A N 1
ATOM 768 C CA . ASN A 1 108 ? -1.322 5.139 16.449 1.00 90.56 108 ASN A CA 1
ATOM 769 C C . ASN A 1 108 ? -0.639 4.191 15.459 1.00 90.56 108 ASN A C 1
ATOM 771 O O . ASN A 1 108 ? 0.406 4.535 14.920 1.00 90.56 108 ASN A O 1
ATOM 775 N N . ILE A 1 109 ? -1.231 3.031 15.162 1.00 88.88 109 ILE A N 1
ATOM 776 C CA . ILE A 1 109 ? -0.711 2.088 14.158 1.00 88.88 109 ILE A CA 1
ATOM 777 C C . ILE A 1 109 ? -0.617 2.768 12.791 1.00 88.88 109 ILE A C 1
ATOM 779 O O . ILE A 1 109 ? 0.404 2.652 12.119 1.00 88.88 109 ILE A O 1
ATOM 783 N N . THR A 1 110 ? -1.645 3.519 12.396 1.00 86.25 110 THR A N 1
ATOM 784 C CA . THR A 1 110 ? -1.654 4.254 11.122 1.00 86.25 110 THR A CA 1
ATOM 785 C C . THR A 1 110 ? -0.597 5.360 11.096 1.00 86.25 110 THR A C 1
ATOM 787 O O . THR A 1 110 ? 0.036 5.569 10.068 1.00 86.25 110 THR A O 1
ATOM 790 N N . SER A 1 111 ? -0.374 6.041 12.223 1.00 81.69 111 SER A N 1
ATOM 791 C CA . SER A 1 111 ? 0.660 7.070 12.362 1.00 81.69 111 SER A CA 1
ATOM 792 C C . SER A 1 111 ? 2.079 6.494 12.391 1.00 81.69 111 SER A C 1
ATOM 794 O O . SER A 1 111 ? 3.005 7.164 11.941 1.00 81.69 111 SER A O 1
ATOM 796 N N . MET A 1 112 ? 2.268 5.298 12.958 1.00 80.56 112 MET A N 1
ATOM 797 C CA . MET A 1 112 ? 3.557 4.598 12.998 1.00 80.56 112 MET A CA 1
ATOM 798 C C . MET A 1 112 ? 3.871 3.893 11.680 1.00 80.56 112 MET A C 1
ATOM 800 O O . MET A 1 112 ? 5.042 3.747 11.325 1.00 80.56 112 MET A O 1
ATOM 804 N N . ALA A 1 113 ? 2.848 3.447 10.943 1.00 84.06 113 ALA A N 1
ATOM 805 C CA . ALA A 1 113 ? 3.026 3.034 9.564 1.00 84.06 113 ALA A CA 1
ATOM 806 C C . ALA A 1 113 ? 3.695 4.194 8.822 1.00 84.06 113 ALA A C 1
ATOM 808 O O . ALA A 1 113 ? 3.282 5.338 8.960 1.00 84.06 113 ALA A O 1
ATOM 809 N N . ASN A 1 114 ? 4.762 3.914 8.073 1.00 85.94 114 ASN A N 1
ATOM 810 C CA . ASN A 1 114 ? 5.515 4.941 7.361 1.00 85.94 114 ASN A CA 1
ATOM 811 C C . ASN A 1 114 ? 5.004 5.031 5.910 1.00 85.94 114 ASN A C 1
ATOM 813 O O . ASN A 1 114 ? 5.544 4.349 5.028 1.00 85.94 114 ASN A O 1
ATOM 817 N N . PRO A 1 115 ? 3.954 5.832 5.627 1.00 84.94 115 PRO A N 1
ATOM 818 C CA . PRO A 1 115 ? 3.388 5.935 4.288 1.00 84.94 115 PRO A CA 1
ATOM 819 C C . PRO A 1 115 ? 4.402 6.499 3.295 1.00 84.94 115 PRO A C 1
ATOM 821 O O . PRO A 1 115 ? 4.404 6.091 2.138 1.00 84.94 115 PRO A O 1
ATOM 824 N N . VAL A 1 116 ? 5.305 7.373 3.750 1.00 86.44 116 VAL A N 1
ATOM 825 C CA . VAL A 1 116 ? 6.350 7.973 2.915 1.00 86.44 116 VAL A CA 1
ATOM 826 C C . VAL A 1 116 ? 7.337 6.908 2.449 1.00 86.44 116 VAL A C 1
ATOM 828 O O . VAL A 1 116 ? 7.686 6.868 1.273 1.00 86.44 116 VAL A O 1
ATOM 831 N N . MET A 1 117 ? 7.762 6.008 3.337 1.00 91.31 117 MET A N 1
ATOM 832 C CA . MET A 1 117 ? 8.647 4.904 2.965 1.00 91.31 117 MET A CA 1
ATOM 833 C C . MET A 1 117 ? 7.952 3.924 2.020 1.00 91.31 117 MET A C 1
ATOM 835 O O . MET A 1 117 ? 8.545 3.543 1.016 1.00 91.31 117 MET A O 1
ATOM 839 N N . LYS A 1 118 ? 6.677 3.588 2.267 1.00 90.69 118 LYS A N 1
ATOM 840 C CA . LYS A 1 118 ? 5.884 2.765 1.340 1.00 90.69 118 LYS A CA 1
ATOM 841 C C . LYS A 1 118 ? 5.785 3.412 -0.045 1.00 90.69 118 LYS A C 1
ATOM 843 O O . LYS A 1 118 ? 6.007 2.738 -1.044 1.00 90.69 118 LYS A O 1
ATOM 848 N N . GLN A 1 119 ? 5.486 4.708 -0.115 1.00 92.50 119 GLN A N 1
ATOM 849 C CA . GLN A 1 119 ? 5.413 5.446 -1.378 1.00 92.50 119 GLN A CA 1
ATOM 850 C C . GLN A 1 119 ? 6.764 5.489 -2.099 1.00 92.50 119 GLN A C 1
ATOM 852 O O . GLN A 1 119 ? 6.818 5.225 -3.296 1.00 92.50 119 GLN A O 1
ATOM 857 N N . ARG A 1 120 ? 7.861 5.763 -1.380 1.00 94.19 120 ARG A N 1
ATOM 858 C CA . ARG A 1 120 ? 9.217 5.764 -1.955 1.00 94.19 120 ARG A CA 1
ATOM 859 C C . ARG A 1 120 ? 9.601 4.397 -2.512 1.00 94.19 120 ARG A C 1
ATOM 861 O O . ARG A 1 120 ? 10.109 4.331 -3.624 1.00 94.19 120 ARG A O 1
ATOM 868 N N . LEU A 1 121 ? 9.319 3.322 -1.775 1.00 95.06 121 LEU A N 1
ATOM 869 C CA . LEU A 1 121 ? 9.577 1.955 -2.232 1.00 95.06 121 LEU A CA 1
ATOM 870 C C . LEU A 1 121 ? 8.753 1.606 -3.476 1.00 95.06 121 LEU A C 1
ATOM 872 O O . LEU A 1 121 ? 9.282 1.004 -4.404 1.00 95.06 121 LEU A O 1
ATOM 876 N N . LEU A 1 122 ? 7.481 2.012 -3.527 1.00 96.12 122 LEU A N 1
ATOM 877 C CA . LEU A 1 122 ? 6.640 1.810 -4.711 1.00 96.12 122 LEU A CA 1
ATOM 878 C C . LEU A 1 122 ? 7.179 2.562 -5.934 1.00 96.12 122 LEU A C 1
ATOM 880 O O . LEU A 1 122 ? 7.253 1.980 -7.010 1.00 96.12 122 LEU A O 1
ATOM 884 N N . ALA A 1 123 ? 7.615 3.812 -5.764 1.00 96.56 123 ALA A N 1
ATOM 885 C CA . ALA A 1 123 ? 8.215 4.587 -6.848 1.00 96.56 123 ALA A CA 1
ATOM 886 C C . ALA A 1 123 ? 9.540 3.973 -7.339 1.00 96.56 123 ALA A C 1
ATOM 888 O O . ALA A 1 123 ? 9.784 3.903 -8.541 1.00 96.56 123 ALA A O 1
ATOM 889 N N . GLN A 1 124 ? 10.382 3.484 -6.420 1.00 97.56 124 GLN A N 1
ATOM 890 C CA . GLN A 1 124 ? 11.616 2.772 -6.774 1.00 97.56 124 GLN A CA 1
ATOM 891 C C . GLN A 1 124 ? 11.328 1.480 -7.541 1.00 97.56 124 GLN A C 1
ATOM 893 O O . GLN A 1 124 ? 11.992 1.204 -8.537 1.00 97.56 124 GLN A O 1
ATOM 898 N N . LYS A 1 125 ? 10.318 0.717 -7.112 1.00 97.62 125 LYS A N 1
ATOM 899 C CA . LYS A 1 125 ? 9.876 -0.491 -7.809 1.00 97.62 125 LYS A CA 1
ATOM 900 C C . LYS A 1 125 ? 9.440 -0.175 -9.243 1.00 97.62 125 LYS A C 1
ATOM 902 O O . LYS A 1 125 ? 9.932 -0.811 -10.165 1.00 97.62 125 LYS A O 1
ATOM 907 N N . GLU A 1 126 ? 8.568 0.814 -9.432 1.00 97.88 126 GLU A N 1
ATOM 908 C CA . GLU A 1 126 ? 8.081 1.187 -10.768 1.00 97.88 126 GLU A CA 1
ATOM 909 C C . GLU A 1 126 ? 9.225 1.671 -11.676 1.00 97.88 126 GLU A C 1
ATOM 911 O O . GLU A 1 126 ? 9.266 1.362 -12.865 1.00 97.88 126 GLU A O 1
ATOM 916 N N . SER A 1 127 ? 10.190 2.403 -11.111 1.00 98.12 127 SER A N 1
ATOM 917 C CA . SER A 1 127 ? 11.384 2.833 -11.841 1.00 98.12 127 SER A CA 1
ATOM 918 C C . SER A 1 127 ? 12.215 1.647 -12.336 1.00 98.12 127 SER A C 1
ATOM 920 O O . SER A 1 127 ? 12.613 1.638 -13.497 1.00 98.12 127 SER A O 1
ATOM 922 N N . LEU A 1 128 ? 12.457 0.651 -11.478 1.00 98.06 128 LEU A N 1
ATOM 923 C CA . LEU A 1 128 ? 13.219 -0.550 -11.834 1.00 98.06 128 LEU A CA 1
ATOM 924 C C . LEU A 1 128 ? 12.478 -1.430 -12.845 1.00 98.06 128 LEU A C 1
ATOM 926 O O . LEU A 1 128 ? 13.101 -1.988 -13.741 1.00 98.06 128 LEU A O 1
ATOM 930 N N . GLU A 1 129 ? 11.154 -1.548 -12.728 1.00 98.19 129 GLU A N 1
ATOM 931 C CA . GLU A 1 129 ? 10.336 -2.290 -13.696 1.00 98.19 129 GLU A CA 1
ATOM 932 C C . GLU A 1 129 ? 10.401 -1.657 -15.092 1.00 98.19 129 GLU A C 1
ATOM 934 O O . GLU A 1 129 ? 10.486 -2.376 -16.087 1.00 98.19 129 GLU A O 1
ATOM 939 N N . ARG A 1 130 ? 10.428 -0.320 -15.172 1.00 97.88 130 ARG A N 1
ATOM 940 C CA . ARG A 1 130 ? 10.618 0.400 -16.437 1.00 97.88 130 ARG A CA 1
ATOM 941 C C . ARG A 1 130 ? 12.006 0.153 -17.027 1.00 97.88 130 ARG A C 1
ATOM 943 O O . ARG A 1 130 ? 12.106 -0.196 -18.195 1.00 97.88 130 ARG A O 1
ATOM 950 N N . GLU A 1 131 ? 13.056 0.269 -16.217 1.00 97.81 131 GLU A N 1
ATOM 951 C CA . GLU A 1 131 ? 14.431 0.021 -16.669 1.00 97.81 131 GLU A CA 1
ATOM 952 C C . GLU A 1 131 ? 14.620 -1.423 -17.158 1.00 97.81 131 GLU A C 1
ATOM 954 O O . GLU A 1 131 ? 15.245 -1.655 -18.190 1.00 97.81 131 GLU A O 1
ATOM 959 N N . LEU A 1 132 ? 14.020 -2.401 -16.470 1.00 98.00 132 LEU A N 1
ATOM 960 C CA . LEU A 1 132 ? 14.036 -3.795 -16.908 1.00 98.00 132 LEU A CA 1
ATOM 961 C C . LEU A 1 132 ? 13.372 -3.965 -18.281 1.00 98.00 132 LEU A C 1
ATOM 963 O O . LEU A 1 132 ? 13.916 -4.673 -19.128 1.00 98.00 132 LEU A O 1
ATOM 967 N N . ALA A 1 133 ? 12.226 -3.319 -18.507 1.00 97.88 133 ALA A N 1
ATOM 968 C CA . ALA A 1 133 ? 11.529 -3.367 -19.790 1.00 97.88 133 ALA A CA 1
ATOM 969 C C . ALA A 1 133 ? 12.358 -2.724 -20.915 1.00 97.88 133 ALA A C 1
ATOM 971 O O . ALA A 1 133 ? 12.460 -3.294 -22.001 1.00 97.88 133 ALA A O 1
ATOM 972 N N . ASP A 1 134 ? 13.003 -1.589 -20.643 1.00 97.88 134 ASP A N 1
ATOM 973 C CA . ASP A 1 134 ? 13.870 -0.906 -21.608 1.00 97.88 134 ASP A CA 1
ATOM 974 C C . ASP A 1 134 ? 15.081 -1.777 -21.984 1.00 97.88 134 ASP A C 1
ATOM 976 O O . ASP A 1 134 ? 15.416 -1.921 -23.162 1.00 97.88 134 ASP A O 1
ATOM 980 N N . VAL A 1 135 ? 15.712 -2.424 -20.996 1.00 98.00 135 VAL A N 1
ATOM 981 C CA . VAL A 1 135 ? 16.831 -3.353 -21.222 1.00 98.00 135 VAL A CA 1
ATOM 982 C C . VAL A 1 135 ? 16.384 -4.585 -22.010 1.00 98.00 135 VAL A C 1
ATOM 984 O O . VAL A 1 135 ? 17.094 -5.019 -22.917 1.00 98.00 135 VAL A O 1
ATOM 987 N N . GLN A 1 136 ? 15.212 -5.144 -21.702 1.00 97.75 136 GLN A N 1
ATOM 988 C CA . GLN A 1 136 ? 14.650 -6.272 -22.449 1.00 97.75 136 GLN A CA 1
ATOM 989 C C . GLN A 1 136 ? 14.394 -5.903 -23.913 1.00 97.75 136 GLN A C 1
ATOM 991 O O . GLN A 1 136 ? 14.802 -6.649 -24.801 1.00 97.75 136 GLN A O 1
ATOM 996 N N . ALA A 1 137 ? 13.802 -4.734 -24.169 1.00 97.50 137 ALA A N 1
ATOM 997 C CA . ALA A 1 137 ? 13.564 -4.244 -25.522 1.00 97.50 137 ALA A CA 1
ATOM 998 C C . ALA A 1 137 ? 14.877 -4.013 -26.289 1.00 97.50 137 ALA A C 1
ATOM 1000 O O . ALA A 1 137 ? 14.992 -4.392 -27.453 1.00 97.50 137 ALA A O 1
ATOM 1001 N N . ALA A 1 138 ? 15.892 -3.441 -25.635 1.00 97.38 138 ALA A N 1
ATOM 1002 C CA . ALA A 1 138 ? 17.208 -3.247 -26.241 1.00 97.38 138 ALA A CA 1
ATOM 1003 C C . ALA A 1 138 ? 17.894 -4.582 -26.579 1.00 97.38 138 ALA A C 1
ATOM 1005 O O . ALA A 1 138 ? 18.523 -4.717 -27.634 1.00 97.38 138 ALA A O 1
ATOM 1006 N N . PHE A 1 139 ? 17.764 -5.580 -25.703 1.00 97.00 139 PHE A N 1
ATOM 1007 C CA . PHE A 1 139 ? 18.309 -6.913 -25.936 1.00 97.00 139 PHE A CA 1
ATOM 1008 C C . PHE A 1 139 ? 17.617 -7.610 -27.111 1.00 97.00 139 PHE A C 1
ATOM 1010 O O . PHE A 1 139 ? 18.296 -8.165 -27.973 1.00 97.00 139 PHE A O 1
ATOM 1017 N N . GLU A 1 140 ? 16.287 -7.545 -27.182 1.00 96.69 140 GLU A N 1
ATOM 1018 C CA . GLU A 1 140 ? 15.518 -8.131 -28.283 1.00 96.69 140 GLU A CA 1
ATOM 1019 C C . GLU A 1 140 ? 15.841 -7.456 -29.619 1.00 96.69 140 GLU A C 1
ATOM 1021 O O . GLU A 1 140 ? 16.143 -8.150 -30.587 1.00 96.69 140 GLU A O 1
ATOM 1026 N N . ALA A 1 141 ? 15.922 -6.122 -29.646 1.00 95.75 141 ALA A N 1
ATOM 1027 C CA . ALA A 1 141 ? 16.343 -5.382 -30.833 1.00 95.75 141 ALA A CA 1
ATOM 1028 C C . ALA A 1 141 ? 17.751 -5.789 -31.304 1.00 95.75 141 ALA A C 1
ATOM 1030 O O . ALA A 1 141 ? 17.988 -5.954 -32.498 1.00 95.75 141 ALA A O 1
ATOM 1031 N N . THR A 1 142 ? 18.682 -6.003 -30.371 1.00 95.81 142 THR A N 1
ATOM 1032 C CA . THR A 1 142 ? 20.039 -6.470 -30.699 1.00 95.81 142 THR A CA 1
ATOM 1033 C C . THR A 1 142 ? 20.024 -7.903 -31.240 1.00 95.81 142 THR A C 1
ATOM 1035 O O . THR A 1 142 ? 20.735 -8.216 -32.194 1.00 95.81 142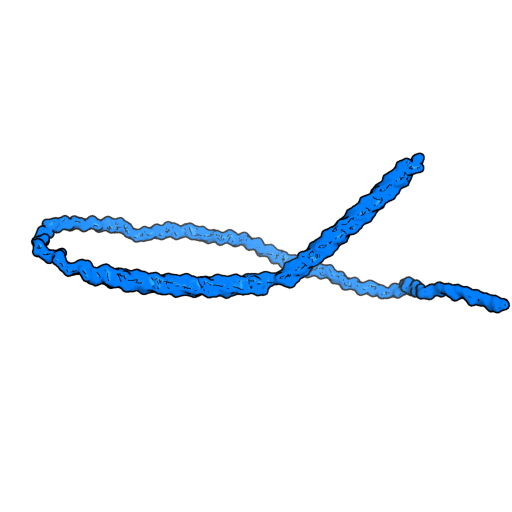 THR A O 1
ATOM 1038 N N . ALA A 1 143 ? 19.212 -8.786 -30.655 1.00 95.25 143 ALA A N 1
ATOM 1039 C CA . ALA A 1 143 ? 19.060 -10.156 -31.134 1.00 95.25 143 ALA A CA 1
ATOM 1040 C C . ALA A 1 143 ? 18.437 -10.205 -32.541 1.00 95.25 143 ALA A C 1
ATOM 1042 O O . ALA A 1 143 ? 18.861 -11.009 -33.372 1.00 95.25 143 ALA A O 1
ATOM 1043 N N . ASP A 1 144 ? 17.464 -9.338 -32.825 1.00 94.62 144 ASP A N 1
ATOM 1044 C CA . ASP A 1 144 ? 16.882 -9.169 -34.157 1.00 94.62 144 ASP A CA 1
ATOM 1045 C C . ASP A 1 144 ? 17.914 -8.715 -35.187 1.00 94.62 144 ASP A C 1
ATOM 1047 O O . ASP A 1 144 ? 17.989 -9.299 -36.270 1.00 94.62 144 ASP A O 1
ATOM 1051 N N . ASP A 1 145 ? 18.739 -7.727 -34.840 1.00 95.25 145 ASP A N 1
ATOM 1052 C CA . ASP A 1 145 ? 19.764 -7.186 -35.734 1.00 95.25 145 ASP A CA 1
ATOM 1053 C C . ASP A 1 145 ? 20.790 -8.267 -36.124 1.00 95.25 145 ASP A C 1
ATOM 1055 O O . ASP A 1 145 ? 21.103 -8.452 -37.302 1.00 95.25 145 ASP A O 1
ATOM 1059 N N . ILE A 1 146 ? 21.229 -9.079 -35.151 1.00 95.00 146 ILE A N 1
ATOM 1060 C CA . ILE A 1 146 ? 22.119 -10.229 -35.388 1.00 95.00 146 ILE A CA 1
ATOM 1061 C C . ILE A 1 146 ? 21.470 -11.253 -36.323 1.00 95.00 146 ILE A C 1
ATOM 1063 O O . ILE A 1 146 ? 22.087 -11.653 -37.310 1.00 95.00 146 ILE A O 1
ATOM 1067 N N . ARG A 1 147 ? 20.217 -11.650 -36.065 1.00 93.94 147 ARG A N 1
ATOM 1068 C CA . ARG A 1 147 ? 19.500 -12.611 -36.923 1.00 93.94 147 ARG A CA 1
ATOM 1069 C C . ARG A 1 147 ? 19.360 -12.109 -38.358 1.00 93.94 147 ARG A C 1
ATOM 1071 O O . ARG A 1 147 ? 19.522 -12.888 -39.298 1.00 93.94 147 ARG A O 1
ATOM 1078 N N . CYS A 1 148 ? 19.079 -10.818 -38.536 1.00 90.81 148 CYS A N 1
ATOM 1079 C CA . CYS A 1 148 ? 19.004 -10.201 -39.858 1.00 90.81 148 CYS A CA 1
ATOM 1080 C C . CYS A 1 148 ? 20.344 -10.320 -40.595 1.00 90.81 148 CYS A C 1
ATOM 1082 O O . CYS A 1 148 ? 20.360 -10.734 -41.756 1.00 90.81 148 CYS A O 1
ATOM 1084 N N . MET A 1 149 ? 21.460 -10.038 -39.915 1.00 89.88 149 MET A N 1
ATOM 1085 C CA . MET A 1 149 ? 22.803 -10.183 -40.486 1.00 89.88 149 MET A CA 1
ATOM 1086 C C . MET A 1 149 ? 23.142 -11.635 -40.852 1.00 89.88 149 MET A C 1
ATOM 1088 O O . MET A 1 149 ? 23.693 -11.874 -41.923 1.00 89.88 149 MET A O 1
ATOM 1092 N N . GLU A 1 150 ? 22.783 -12.608 -40.012 1.00 87.44 150 GLU A N 1
ATOM 1093 C CA . GLU A 1 150 ? 23.038 -14.036 -40.269 1.00 87.44 150 GLU A CA 1
ATOM 1094 C C . GLU A 1 150 ? 22.208 -14.597 -41.434 1.00 87.44 150 GLU A C 1
ATOM 1096 O O . GLU A 1 150 ? 22.668 -15.481 -42.150 1.00 87.44 150 GLU A O 1
ATOM 1101 N N . SER A 1 151 ? 20.995 -14.081 -41.649 1.00 80.25 151 SER A N 1
ATOM 1102 C CA . SER A 1 151 ? 20.103 -14.526 -42.732 1.00 80.25 151 SER A CA 1
ATOM 1103 C C . SER A 1 151 ? 20.419 -13.935 -44.115 1.00 80.25 151 SER A C 1
ATOM 1105 O O . SER A 1 151 ? 19.882 -14.407 -45.117 1.00 80.25 151 SER A O 1
ATOM 1107 N N . GLY A 1 152 ? 21.252 -12.891 -44.174 1.00 65.75 152 GLY A N 1
ATOM 1108 C CA . GLY A 1 152 ? 21.612 -12.175 -45.403 1.00 65.75 152 GLY A CA 1
ATOM 1109 C C . GLY A 1 152 ? 22.920 -12.627 -46.065 1.00 65.75 152 GLY A C 1
ATOM 1110 O O . GLY A 1 152 ? 23.309 -12.032 -47.073 1.00 65.75 152 GLY A O 1
ATOM 1111 N N . ASN A 1 153 ? 23.598 -13.634 -45.508 1.00 51.19 153 ASN A N 1
ATOM 1112 C CA . ASN A 1 153 ? 24.890 -14.160 -45.964 1.00 51.19 153 ASN A CA 1
ATOM 1113 C C . ASN A 1 153 ? 24.778 -15.612 -46.454 1.00 51.19 153 ASN A C 1
ATOM 1115 O O . ASN A 1 153 ? 25.722 -16.054 -47.148 1.00 51.19 153 ASN A O 1
#

Sequence (153 aa):
GSGGGGGMAPSLAFGSSSGVNSQANSRPDSDIDDETPSRTPAISEDEDAPPSTKKLSPTKTLTKVTAAASTARDGLDDDLDDMMNDDMDDQTKKVSDLRKDISKMAANITSMANPVMKQRLLAQKESLERELADVQAAFEATADDIRCMESGN

Mean predicted aligned error: 22.79 Å

Radius of gyration: 44.04 Å; Cα contacts (8 Å, |Δi|>4): 0; chains: 1; bounding box: 100×72×109 Å

Secondary structure (DSSP, 8-state):
------------------------------------------------PPP---------------S---STTTTSHHHHHHHHHHHHHHHHHHHHHHHHHHHHHHHHHHHHS-HHHHHHHHHHHHHHHHHHHHHHHHHHHHHHHHHHHHHT-

Organism: Aphanomyces astaci (NCBI:txid112090)

Solvent-accessible surface area (backbone atoms only — not comparable to full-atom values): 10372 Å² total; per-residue (Å²): 132,88,79,87,85,86,81,89,78,86,82,84,86,76,85,85,90,82,80,80,86,79,76,72,85,69,70,82,82,72,78,71,74,89,69,75,83,85,64,77,78,79,76,78,87,75,87,75,72,85,83,81,85,77,86,76,83,82,85,75,81,88,74,89,78,78,92,86,87,90,75,94,69,88,67,57,64,64,61,48,52,54,57,51,48,54,54,49,51,54,50,50,50,52,53,52,50,51,52,52,51,52,50,53,48,52,51,48,53,59,68,68,47,58,64,68,58,53,51,52,52,51,53,52,49,55,53,50,54,50,52,52,50,52,52,50,52,53,50,51,53,51,54,49,54,50,51,54,58,66,74,75,113

Foldseek 3Di:
DDDDDDDDDPDDPDDDDDDDPPPPPDDPPPPVPPDDPPDPPPPDPPCPDDDDPDDDDDPDDDDDDDDDDDDPPPPVVVVVVVVVVVVVVVVVVVVVVVVVVVVVVVVVVVVPPDVVVVVVVVVVVVVVVVVVVVVVVVVVVVVVVVVVVVVVD

pLDDT: mean 70.55, std 21.52, range [35.97, 98.19]